Protein AF-A0A800ETL8-F1 (afdb_monomer_lite)

Structure (mmCIF, N/CA/C/O backbone):
data_AF-A0A800ETL8-F1
#
_entry.id   AF-A0A800ETL8-F1
#
loop_
_atom_site.group_PDB
_atom_site.id
_atom_site.type_symbol
_atom_site.label_atom_id
_atom_site.label_alt_id
_atom_site.label_comp_id
_atom_site.label_asym_id
_atom_site.label_entity_id
_atom_site.label_seq_id
_atom_site.pdbx_PDB_ins_code
_atom_site.Cartn_x
_atom_site.Cartn_y
_atom_site.Cartn_z
_atom_site.occupancy
_atom_site.B_iso_or_equiv
_atom_site.auth_seq_id
_atom_site.auth_comp_id
_atom_site.auth_asym_id
_atom_site.auth_atom_id
_atom_site.pdbx_PDB_model_num
ATOM 1 N N . GLY A 1 1 ? 7.366 -7.489 -0.145 1.00 88.06 1 GLY A N 1
ATOM 2 C CA . GLY A 1 1 ? 7.191 -7.383 1.316 1.00 88.06 1 GLY A CA 1
ATOM 3 C C . GLY A 1 1 ? 7.137 -5.938 1.766 1.00 88.06 1 GLY A C 1
ATOM 4 O O . GLY A 1 1 ? 6.065 -5.467 2.113 1.00 88.06 1 GLY A O 1
ATOM 5 N N . CYS A 1 2 ? 8.265 -5.226 1.715 1.00 96.50 2 CYS A N 1
ATOM 6 C CA . CYS A 1 2 ? 8.393 -3.879 2.283 1.00 96.50 2 CYS A CA 1
ATOM 7 C C . CYS A 1 2 ? 7.359 -2.873 1.754 1.00 96.50 2 CYS A C 1
ATOM 9 O O . CYS A 1 2 ? 6.737 -2.183 2.549 1.00 96.50 2 CYS A O 1
ATOM 11 N N . THR A 1 3 ? 7.108 -2.841 0.441 1.00 95.94 3 THR A N 1
ATOM 12 C CA . THR A 1 3 ? 6.135 -1.906 -0.152 1.00 95.94 3 THR A CA 1
ATOM 13 C C . THR A 1 3 ? 4.705 -2.144 0.338 1.00 95.94 3 THR A C 1
ATOM 15 O O . THR A 1 3 ? 3.996 -1.186 0.616 1.00 95.94 3 THR A O 1
ATOM 18 N N . LEU A 1 4 ? 4.299 -3.406 0.520 1.00 97.19 4 LEU A N 1
ATOM 19 C CA . LEU A 1 4 ? 2.980 -3.742 1.067 1.00 97.19 4 LEU A CA 1
ATOM 20 C C . LEU A 1 4 ? 2.849 -3.260 2.516 1.00 97.19 4 LEU A C 1
ATOM 22 O O . LEU A 1 4 ? 1.866 -2.618 2.868 1.00 97.19 4 LEU A O 1
ATOM 26 N N . ALA A 1 5 ? 3.859 -3.540 3.343 1.00 98.19 5 ALA A N 1
ATOM 27 C CA . ALA A 1 5 ? 3.871 -3.112 4.739 1.00 98.19 5 ALA A CA 1
ATOM 28 C C . ALA A 1 5 ? 3.868 -1.579 4.865 1.00 98.19 5 ALA A C 1
ATOM 30 O O . ALA A 1 5 ? 3.150 -1.034 5.702 1.00 98.19 5 ALA A O 1
ATOM 31 N N . ALA A 1 6 ? 4.621 -0.881 4.008 1.00 97.56 6 ALA A N 1
ATOM 32 C CA . ALA A 1 6 ? 4.647 0.577 3.958 1.00 97.56 6 ALA A CA 1
ATOM 33 C C . ALA A 1 6 ? 3.287 1.166 3.549 1.00 97.56 6 ALA A C 1
ATOM 35 O O . ALA A 1 6 ? 2.799 2.069 4.221 1.00 97.56 6 ALA A O 1
ATOM 36 N N . ALA A 1 7 ? 2.646 0.626 2.506 1.00 96.69 7 ALA A N 1
ATOM 37 C CA . ALA A 1 7 ? 1.323 1.074 2.066 1.00 96.69 7 ALA A CA 1
ATOM 38 C C . ALA A 1 7 ? 0.241 0.821 3.131 1.00 96.69 7 ALA A C 1
ATOM 40 O O . ALA A 1 7 ? -0.573 1.702 3.400 1.00 96.69 7 ALA A O 1
ATOM 41 N N . LEU A 1 8 ? 0.282 -0.336 3.802 1.00 97.81 8 LEU A N 1
ATOM 42 C CA . LEU A 1 8 ? -0.611 -0.641 4.923 1.00 97.81 8 LEU A CA 1
ATOM 43 C C . LEU A 1 8 ? -0.403 0.346 6.078 1.00 97.81 8 LEU A C 1
ATOM 45 O O . LEU A 1 8 ? -1.363 0.905 6.599 1.00 97.81 8 LEU A O 1
ATOM 49 N N . THR A 1 9 ? 0.856 0.593 6.448 1.00 98.25 9 THR A N 1
ATOM 50 C CA . THR A 1 9 ? 1.205 1.532 7.524 1.00 98.25 9 THR A CA 1
ATOM 51 C C . THR A 1 9 ? 0.732 2.944 7.194 1.00 98.25 9 THR A C 1
ATOM 53 O O . THR A 1 9 ? 0.183 3.613 8.062 1.00 98.25 9 THR A O 1
ATOM 56 N N . ALA A 1 10 ? 0.883 3.384 5.942 1.00 96.69 10 ALA A N 1
ATOM 57 C CA . ALA A 1 10 ? 0.390 4.681 5.489 1.00 96.69 10 ALA A CA 1
ATOM 58 C C . ALA A 1 10 ? -1.142 4.778 5.590 1.00 96.69 10 ALA A C 1
ATOM 60 O O . ALA A 1 10 ? -1.648 5.771 6.106 1.00 96.69 10 ALA A O 1
ATOM 61 N N . GLY A 1 11 ? -1.874 3.735 5.176 1.00 95.12 11 GLY A N 1
ATOM 62 C CA . GLY A 1 11 ? -3.334 3.674 5.307 1.00 95.12 11 GLY A CA 1
ATOM 63 C C . GLY A 1 11 ? -3.807 3.743 6.763 1.00 95.12 11 GLY A C 1
ATOM 64 O O . GLY A 1 11 ? -4.743 4.474 7.078 1.00 95.12 11 GLY A O 1
ATOM 65 N N . LEU A 1 12 ? -3.119 3.044 7.667 1.00 97.94 12 LEU A N 1
ATOM 66 C CA . LEU A 1 12 ? -3.404 3.106 9.103 1.00 97.94 12 LEU A CA 1
ATOM 67 C C . LEU A 1 12 ? -3.056 4.474 9.706 1.00 97.94 12 LEU A C 1
ATOM 69 O O . LEU A 1 12 ? -3.801 4.981 10.539 1.00 97.94 12 LEU A O 1
ATOM 73 N N . ALA A 1 13 ? -1.951 5.092 9.279 1.00 97.38 13 ALA A N 1
ATOM 74 C CA . ALA A 1 13 ? -1.512 6.397 9.775 1.00 97.38 13 ALA A CA 1
ATOM 75 C C . ALA A 1 13 ? -2.502 7.525 9.444 1.00 97.38 13 ALA A C 1
ATOM 77 O O . ALA A 1 13 ? -2.595 8.488 10.201 1.00 97.38 13 ALA A O 1
ATOM 78 N N . VAL A 1 14 ? -3.260 7.390 8.351 1.00 94.69 14 VAL A N 1
ATOM 79 C CA . VAL A 1 14 ? -4.346 8.318 7.990 1.00 94.69 14 VAL A CA 1
ATOM 80 C C . VAL A 1 14 ? -5.710 7.906 8.564 1.00 94.69 14 VAL A C 1
ATOM 82 O O . VAL A 1 14 ? -6.719 8.510 8.226 1.00 94.69 14 VAL A O 1
ATOM 85 N N . GLY A 1 15 ? -5.757 6.897 9.442 1.00 95.19 15 GLY A N 1
ATOM 86 C CA . GLY A 1 15 ? -6.957 6.527 10.199 1.00 95.19 15 GLY A CA 1
ATOM 87 C C . GLY A 1 15 ? -7.890 5.520 9.524 1.00 95.19 15 GLY A C 1
ATOM 88 O O . GLY A 1 15 ? -8.999 5.313 10.015 1.00 95.19 15 GLY A O 1
ATOM 89 N N . ARG A 1 16 ? -7.477 4.861 8.433 1.00 95.31 16 ARG A N 1
ATOM 90 C CA . ARG A 1 16 ? -8.331 3.858 7.775 1.00 95.31 16 ARG A CA 1
ATOM 91 C C . ARG A 1 16 ? -8.546 2.628 8.663 1.00 95.31 16 ARG A C 1
ATOM 93 O O . ARG A 1 16 ? -7.603 2.190 9.332 1.00 95.31 16 ARG A O 1
ATOM 100 N N . PRO A 1 17 ? -9.732 1.995 8.610 1.00 97.25 17 PRO A N 1
ATOM 101 C CA . PRO A 1 17 ? -9.938 0.677 9.197 1.00 97.25 17 PRO A CA 1
ATOM 102 C C . PRO A 1 17 ? -8.926 -0.339 8.657 1.00 97.25 17 PRO A C 1
ATOM 104 O O . PRO A 1 17 ? -8.538 -0.286 7.492 1.00 97.25 17 PRO A O 1
ATOM 107 N N . LEU A 1 18 ? -8.515 -1.300 9.491 1.00 97.19 18 LEU A N 1
ATOM 108 C CA . LEU A 1 18 ? -7.464 -2.266 9.142 1.00 97.19 18 LEU A CA 1
ATOM 109 C C . LEU A 1 18 ? -7.743 -3.015 7.832 1.00 97.19 18 LEU A C 1
ATOM 111 O O . LEU A 1 18 ? -6.833 -3.200 7.028 1.00 97.19 18 LEU A O 1
ATOM 115 N N . VAL A 1 19 ? -8.989 -3.446 7.625 1.00 97.69 19 VAL A N 1
ATOM 116 C CA . VAL A 1 19 ? -9.394 -4.191 6.424 1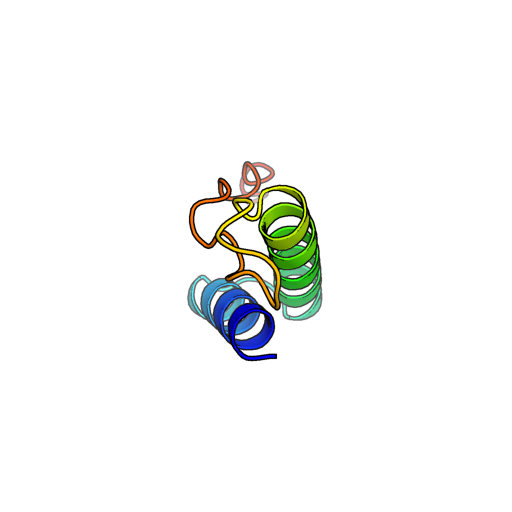.00 97.69 19 VAL A CA 1
ATOM 117 C C . VAL A 1 19 ? -9.280 -3.310 5.180 1.00 97.69 19 VAL A C 1
ATOM 119 O O . VAL A 1 19 ? -8.691 -3.739 4.190 1.00 97.69 19 VAL A O 1
ATOM 122 N N . ASP A 1 20 ? -9.743 -2.064 5.258 1.00 95.88 20 ASP A N 1
ATOM 123 C CA . ASP A 1 20 ? -9.694 -1.112 4.143 1.00 95.88 20 ASP A CA 1
ATOM 124 C C . ASP A 1 20 ? -8.252 -0.696 3.828 1.00 95.88 20 ASP A C 1
ATOM 126 O O . ASP A 1 20 ? -7.849 -0.636 2.665 1.00 95.88 20 ASP A O 1
ATOM 130 N N . ALA A 1 21 ? -7.433 -0.473 4.861 1.00 96.56 21 ALA A N 1
ATOM 131 C CA . ALA A 1 21 ? -6.008 -0.189 4.716 1.00 96.56 21 ALA A CA 1
ATOM 132 C C . ALA A 1 21 ? -5.258 -1.365 4.069 1.00 96.56 21 ALA A C 1
ATOM 134 O O . ALA A 1 21 ? -4.405 -1.155 3.206 1.00 96.56 21 ALA A O 1
ATOM 135 N N . ALA A 1 22 ? -5.584 -2.603 4.453 1.00 97.25 22 ALA A N 1
ATOM 136 C CA . ALA A 1 22 ? -4.992 -3.804 3.871 1.00 97.25 22 ALA A CA 1
ATOM 137 C C . ALA A 1 22 ? -5.410 -4.005 2.410 1.00 97.25 22 ALA A C 1
ATOM 139 O O . ALA A 1 22 ? -4.544 -4.276 1.575 1.00 97.25 22 ALA A O 1
ATOM 140 N N . GLY A 1 23 ? -6.693 -3.817 2.090 1.00 96.44 23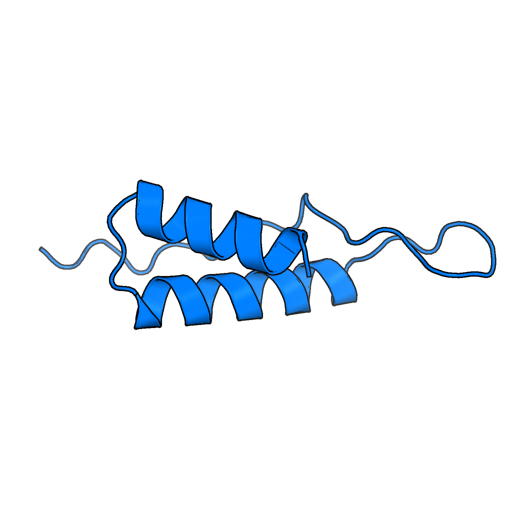 GLY A N 1
ATOM 141 C CA . GLY A 1 23 ? -7.196 -3.868 0.715 1.00 96.44 23 GLY A CA 1
ATOM 142 C C . GLY A 1 23 ? -6.497 -2.844 -0.179 1.00 96.44 23 GLY A C 1
ATOM 143 O O . GLY A 1 23 ? -5.866 -3.211 -1.170 1.00 96.44 23 GLY A O 1
ATOM 144 N N . ALA A 1 24 ? -6.481 -1.576 0.244 1.00 95.38 24 ALA A N 1
ATOM 145 C CA . ALA A 1 24 ? -5.818 -0.502 -0.492 1.00 95.38 24 ALA A CA 1
ATOM 146 C C . ALA A 1 24 ? -4.306 -0.741 -0.672 1.00 95.38 24 ALA A C 1
ATOM 148 O O . ALA A 1 24 ? -3.743 -0.407 -1.716 1.00 95.38 24 ALA A O 1
ATOM 149 N N . ALA A 1 25 ? -3.634 -1.335 0.320 1.00 96.56 25 ALA A N 1
ATOM 150 C CA . ALA A 1 25 ? -2.214 -1.663 0.233 1.00 96.56 25 ALA A CA 1
ATOM 151 C C . ALA A 1 25 ? -1.925 -2.775 -0.789 1.00 96.56 25 ALA A C 1
ATOM 153 O O . ALA A 1 25 ? -0.949 -2.678 -1.540 1.00 96.56 25 ALA A O 1
ATOM 154 N N . VAL A 1 26 ? -2.759 -3.819 -0.837 1.00 96.75 26 VAL A N 1
ATOM 155 C CA . VAL A 1 26 ? -2.644 -4.891 -1.840 1.00 96.75 26 VAL A CA 1
ATOM 156 C C . VAL A 1 26 ? -2.883 -4.327 -3.236 1.00 96.75 26 VAL A C 1
ATOM 158 O O . VAL A 1 26 ? -2.046 -4.529 -4.120 1.00 96.75 26 VAL A O 1
ATOM 161 N N . ASP A 1 27 ? -3.953 -3.556 -3.416 1.00 96.06 27 ASP A N 1
ATOM 162 C CA . ASP A 1 27 ? -4.293 -2.964 -4.709 1.00 96.06 27 ASP A CA 1
ATOM 163 C C . ASP A 1 27 ? -3.210 -1.992 -5.202 1.00 96.06 27 ASP A C 1
ATOM 165 O O . ASP A 1 27 ? -2.847 -1.995 -6.384 1.00 96.06 27 ASP A O 1
ATOM 169 N N . PHE A 1 28 ? -2.623 -1.201 -4.298 1.00 95.69 28 PHE A N 1
ATOM 170 C CA . PHE A 1 28 ? -1.468 -0.360 -4.608 1.00 95.69 28 PHE A CA 1
ATOM 171 C C . PHE A 1 28 ? -0.293 -1.191 -5.134 1.00 9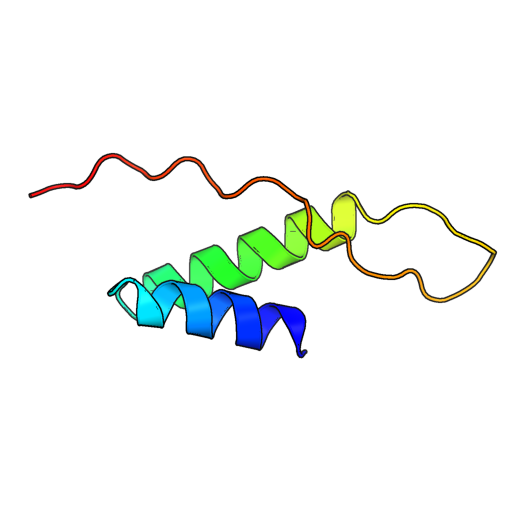5.69 28 PHE A C 1
ATOM 173 O O . PHE A 1 28 ? 0.249 -0.881 -6.195 1.00 95.69 28 PHE A O 1
ATOM 180 N N . VAL A 1 29 ? 0.081 -2.270 -4.438 1.00 96.00 29 VAL A N 1
ATOM 181 C CA . VAL A 1 29 ? 1.206 -3.129 -4.842 1.00 96.00 29 VAL A CA 1
ATOM 182 C C . VAL A 1 29 ? 0.947 -3.796 -6.191 1.00 96.00 29 VAL A C 1
ATOM 184 O O . VAL A 1 29 ? 1.859 -3.846 -7.016 1.00 96.00 29 VAL A O 1
ATOM 187 N N . VAL A 1 30 ? -0.276 -4.258 -6.456 1.00 95.69 30 VAL A N 1
ATOM 188 C CA . VAL A 1 30 ? -0.639 -4.858 -7.751 1.00 95.69 30 VAL A CA 1
ATOM 189 C C . VAL A 1 30 ? -0.414 -3.864 -8.891 1.00 95.69 30 VAL A C 1
ATOM 191 O O . VAL A 1 30 ? 0.256 -4.191 -9.874 1.00 95.69 30 VAL A O 1
ATOM 194 N N . ARG A 1 31 ? -0.896 -2.625 -8.753 1.00 95.31 31 ARG A N 1
ATOM 195 C CA . ARG A 1 31 ? -0.717 -1.591 -9.788 1.00 95.31 31 ARG A CA 1
ATOM 196 C C . ARG A 1 31 ? 0.739 -1.129 -9.903 1.00 95.31 31 ARG A C 1
ATOM 198 O O . ARG A 1 31 ? 1.222 -0.852 -11.003 1.00 95.31 31 ARG A O 1
ATOM 205 N N . ALA A 1 32 ? 1.455 -1.076 -8.787 1.00 94.94 32 ALA A N 1
ATOM 206 C 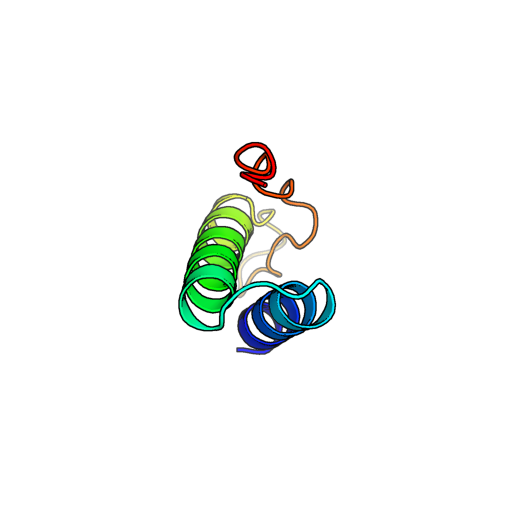CA . ALA A 1 32 ? 2.867 -0.712 -8.734 1.00 94.94 32 ALA A CA 1
ATOM 207 C C . ALA A 1 32 ? 3.763 -1.764 -9.416 1.00 94.94 32 ALA A C 1
ATOM 209 O O . ALA A 1 32 ? 4.747 -1.416 -10.068 1.00 94.94 32 ALA A O 1
ATOM 210 N N . LEU A 1 33 ? 3.412 -3.050 -9.308 1.00 93.31 33 LEU A N 1
ATOM 211 C CA . LEU A 1 33 ? 4.071 -4.136 -10.039 1.00 93.31 33 LEU A CA 1
ATOM 212 C C . LEU A 1 33 ? 3.722 -4.103 -11.528 1.00 93.31 33 LEU A C 1
ATOM 214 O O . LEU A 1 33 ? 4.614 -4.221 -12.362 1.00 93.31 33 LEU A O 1
ATOM 218 N N . ALA A 1 34 ? 2.447 -3.896 -11.867 1.00 93.00 34 ALA A N 1
ATOM 219 C CA . ALA A 1 34 ? 1.999 -3.840 -13.259 1.00 93.00 34 ALA A CA 1
ATOM 220 C C . ALA A 1 34 ? 2.618 -2.668 -14.043 1.00 93.00 34 ALA A C 1
ATOM 222 O O . ALA A 1 34 ? 2.814 -2.768 -15.250 1.00 93.00 34 ALA A O 1
ATOM 223 N N . SER A 1 35 ? 2.936 -1.565 -13.358 1.00 93.06 35 SER A N 1
ATOM 224 C CA . SER A 1 35 ? 3.560 -0.371 -13.942 1.00 93.06 35 SER A CA 1
ATOM 225 C C . SER A 1 35 ? 5.077 -0.296 -13.732 1.00 93.06 35 SER A C 1
ATOM 227 O O . SER A 1 35 ? 5.677 0.749 -13.993 1.00 93.06 35 SER A O 1
ATOM 229 N N . ALA A 1 36 ? 5.707 -1.368 -13.242 1.00 91.44 36 ALA A N 1
ATOM 230 C CA . ALA A 1 36 ? 7.149 -1.406 -13.034 1.00 91.44 36 ALA A CA 1
ATOM 231 C C . ALA A 1 36 ? 7.906 -1.181 -14.361 1.00 91.44 36 ALA A C 1
ATOM 233 O O . ALA A 1 36 ? 7.594 -1.832 -15.362 1.00 91.44 36 ALA A O 1
ATOM 234 N N . PRO A 1 37 ? 8.901 -0.274 -14.399 1.00 85.88 37 PRO A N 1
ATOM 235 C CA . PRO A 1 37 ? 9.652 -0.011 -15.617 1.00 85.88 37 PRO A CA 1
ATOM 236 C C . PRO A 1 37 ? 10.539 -1.215 -15.986 1.00 85.88 37 PRO A C 1
ATOM 238 O O . PRO A 1 37 ? 11.165 -1.810 -15.102 1.00 85.88 37 PRO A O 1
ATOM 241 N N . PRO A 1 38 ? 10.662 -1.562 -17.279 1.00 84.56 38 PRO A N 1
ATOM 242 C CA . PRO A 1 38 ? 11.585 -2.605 -17.716 1.00 84.56 38 PRO A CA 1
ATOM 243 C C . PRO A 1 38 ? 13.027 -2.058 -17.704 1.00 84.56 38 PRO A C 1
ATOM 245 O O . PRO A 1 38 ? 13.386 -1.249 -18.557 1.00 84.56 38 PRO A O 1
ATOM 248 N N . LEU A 1 39 ? 13.863 -2.458 -16.737 1.00 85.06 39 LEU A N 1
ATOM 249 C CA . LEU A 1 39 ? 15.184 -1.844 -16.471 1.00 85.06 39 LEU A CA 1
ATOM 250 C C . LEU A 1 39 ? 16.382 -2.817 -16.446 1.00 85.06 39 LEU A C 1
ATOM 252 O O . LEU A 1 39 ? 16.908 -3.090 -15.367 1.00 85.06 39 LEU A O 1
ATOM 256 N N . GLY A 1 40 ? 16.824 -3.382 -17.583 1.00 81.06 40 GLY A N 1
ATOM 257 C CA . GLY A 1 40 ? 17.906 -4.404 -17.639 1.00 81.06 40 GLY A CA 1
ATOM 258 C C . GLY A 1 40 ? 17.471 -5.797 -18.145 1.00 81.06 40 GLY A C 1
ATOM 259 O O . GLY A 1 40 ? 16.905 -5.895 -19.228 1.00 81.06 40 GLY A O 1
ATOM 260 N N . SER A 1 41 ? 17.698 -6.880 -17.392 1.00 81.25 41 SER A N 1
ATOM 261 C CA . SER A 1 41 ? 17.221 -8.236 -17.761 1.00 81.25 41 SER A CA 1
ATOM 262 C C . SER A 1 41 ? 16.932 -9.151 -16.556 1.00 81.25 41 SER A C 1
ATOM 264 O O . SER A 1 41 ? 16.993 -10.374 -16.669 1.00 81.25 41 SER A O 1
ATOM 266 N N . GLY A 1 42 ? 16.660 -8.564 -15.384 1.00 82.44 42 GLY A N 1
ATOM 267 C CA . GLY A 1 42 ? 16.537 -9.269 -14.102 1.00 82.44 42 GLY A CA 1
ATOM 268 C C . GLY A 1 42 ? 15.318 -8.835 -13.285 1.00 82.44 42 GLY A C 1
ATOM 269 O O . GLY A 1 42 ? 14.277 -8.494 -13.837 1.00 82.44 42 GLY A O 1
ATOM 270 N N . CYS A 1 43 ? 15.440 -8.855 -11.954 1.00 78.75 43 CYS A N 1
ATOM 271 C CA . CYS A 1 43 ? 14.373 -8.398 -11.062 1.00 78.75 43 CYS A CA 1
ATOM 272 C C . CYS A 1 43 ? 14.211 -6.874 -11.156 1.00 78.75 43 CYS A C 1
ATOM 274 O O . CYS A 1 43 ? 15.168 -6.131 -10.926 1.00 78.75 43 CYS A O 1
ATOM 276 N N . TRP A 1 44 ? 13.006 -6.415 -11.488 1.00 86.06 44 TRP A N 1
ATOM 277 C CA . TRP A 1 44 ? 12.711 -4.994 -11.649 1.00 86.06 44 TRP A CA 1
ATOM 278 C C . TRP A 1 44 ? 12.277 -4.344 -10.339 1.00 86.06 44 TRP A C 1
ATOM 280 O O . TRP A 1 44 ? 11.518 -4.952 -9.576 1.00 86.06 44 TRP A O 1
ATOM 290 N N . PRO A 1 45 ? 12.693 -3.093 -10.079 1.00 90.06 45 PRO A N 1
ATOM 291 C CA . PRO A 1 45 ? 12.130 -2.333 -8.980 1.00 90.06 45 PRO A CA 1
ATOM 292 C C . PRO A 1 45 ? 10.641 -2.077 -9.226 1.00 90.06 45 PRO A C 1
ATOM 294 O O . PRO A 1 45 ? 10.208 -1.772 -10.336 1.00 90.06 45 PRO A O 1
ATOM 297 N N . ILE A 1 46 ? 9.862 -2.165 -8.155 1.00 93.38 46 ILE A N 1
ATOM 298 C CA . ILE A 1 46 ? 8.442 -1.825 -8.171 1.00 93.38 46 ILE A CA 1
ATOM 299 C C . ILE A 1 46 ? 8.245 -0.310 -8.357 1.00 93.38 46 ILE A C 1
ATOM 301 O O . ILE A 1 46 ? 9.006 0.499 -7.811 1.00 93.38 46 ILE A O 1
ATOM 305 N N . ASN A 1 47 ? 7.210 0.088 -9.100 1.00 93.94 47 ASN A N 1
ATOM 306 C CA . ASN A 1 47 ? 6.907 1.498 -9.328 1.00 93.94 47 ASN A CA 1
ATOM 307 C C . ASN A 1 47 ? 6.124 2.115 -8.156 1.00 93.94 47 ASN A C 1
ATOM 309 O O . ASN A 1 47 ? 4.901 2.026 -8.090 1.00 93.94 47 ASN A O 1
ATOM 313 N N . HIS A 1 48 ? 6.825 2.802 -7.254 1.00 93.12 48 HIS A N 1
ATOM 314 C CA . HIS A 1 48 ? 6.215 3.485 -6.104 1.00 93.12 48 HIS A CA 1
ATOM 315 C C . HIS A 1 48 ? 5.404 4.737 -6.482 1.00 93.12 48 HIS A C 1
ATOM 317 O O . HIS A 1 48 ? 4.665 5.245 -5.646 1.00 93.12 48 HIS A O 1
ATOM 323 N N . PHE A 1 49 ? 5.526 5.231 -7.719 1.00 92.62 49 PHE A N 1
ATOM 324 C CA . PHE A 1 49 ? 4.847 6.441 -8.196 1.00 92.62 49 PHE A CA 1
ATOM 325 C C . PHE A 1 49 ? 3.509 6.154 -8.876 1.00 92.62 49 PHE A C 1
ATOM 327 O O . PHE A 1 49 ? 2.929 7.037 -9.509 1.00 92.62 49 PHE A O 1
ATOM 334 N N . VAL A 1 50 ? 3.005 4.922 -8.774 1.00 92.62 50 VAL A N 1
ATOM 335 C CA . VAL A 1 50 ? 1.641 4.632 -9.203 1.00 92.62 50 VAL A CA 1
ATOM 336 C C . VAL A 1 50 ? 0.670 5.484 -8.381 1.00 92.62 50 VAL A C 1
ATOM 338 O O . VAL A 1 50 ? 0.817 5.602 -7.165 1.00 92.62 50 VAL A O 1
ATOM 341 N N . GLY A 1 51 ? -0.294 6.126 -9.044 1.00 85.56 51 GLY A N 1
ATOM 342 C CA . GLY A 1 51 ? -1.207 7.053 -8.373 1.00 85.56 51 GLY A CA 1
ATOM 343 C C . GLY A 1 51 ? -1.918 6.399 -7.185 1.00 85.56 51 GLY A C 1
ATOM 344 O O . GLY A 1 51 ? -2.225 5.203 -7.219 1.00 85.56 51 GLY A O 1
ATOM 345 N N . ALA A 1 52 ? -2.212 7.169 -6.138 1.00 67.12 52 ALA A N 1
ATOM 346 C CA . ALA A 1 52 ? -3.141 6.712 -5.107 1.00 67.12 52 ALA A CA 1
ATOM 347 C C . ALA A 1 52 ? -4.489 6.351 -5.761 1.00 67.12 52 ALA A C 1
ATOM 349 O O . ALA A 1 52 ? -4.845 6.911 -6.802 1.00 67.12 52 ALA A O 1
ATOM 350 N N . HIS A 1 53 ? -5.216 5.379 -5.203 1.00 62.16 53 HIS A N 1
ATOM 351 C CA . HIS A 1 53 ? -6.612 5.199 -5.607 1.00 62.16 53 HIS A CA 1
ATOM 352 C C . HIS A 1 53 ? -7.343 6.525 -5.346 1.00 62.16 53 HIS A C 1
ATOM 354 O O . HIS A 1 53 ? -7.048 7.152 -4.327 1.00 62.16 53 HIS A O 1
ATOM 360 N N . PRO A 1 54 ? -8.230 6.995 -6.242 1.00 54.53 54 PRO A N 1
ATOM 361 C CA . PRO A 1 54 ? -9.121 8.085 -5.878 1.00 54.53 54 PRO A CA 1
ATOM 362 C C . PRO A 1 54 ? -9.885 7.634 -4.633 1.00 54.53 54 PRO A C 1
ATOM 364 O O . PRO A 1 54 ? -10.445 6.539 -4.619 1.00 54.53 54 PRO A O 1
ATOM 367 N N . GLU A 1 55 ? -9.817 8.429 -3.570 1.00 56.31 55 GLU A N 1
ATOM 368 C CA . GLU A 1 55 ? -10.605 8.191 -2.368 1.00 56.31 55 GLU A CA 1
ATOM 369 C C . GLU A 1 55 ? -12.082 8.113 -2.783 1.00 56.31 55 GLU A C 1
ATOM 371 O O . GLU A 1 55 ? -12.585 9.026 -3.443 1.00 56.31 55 GLU A O 1
ATOM 376 N N . GLU A 1 56 ? -12.783 7.040 -2.407 1.00 52.44 56 GLU A N 1
ATOM 377 C CA . GLU A 1 56 ? -14.240 7.117 -2.295 1.00 52.44 56 GLU A CA 1
ATOM 378 C C . GLU A 1 56 ? -14.539 8.263 -1.312 1.00 52.44 56 GLU A C 1
ATOM 380 O O . GLU A 1 56 ? -13.881 8.345 -0.268 1.00 52.44 56 GLU A O 1
ATOM 385 N N . PRO A 1 57 ? -15.450 9.193 -1.654 1.00 49.97 57 PRO A N 1
ATOM 386 C CA . PRO A 1 57 ? -15.646 10.414 -0.891 1.00 49.97 57 PRO A CA 1
ATOM 387 C C . PRO A 1 57 ? -15.981 10.061 0.553 1.00 49.97 57 PRO A 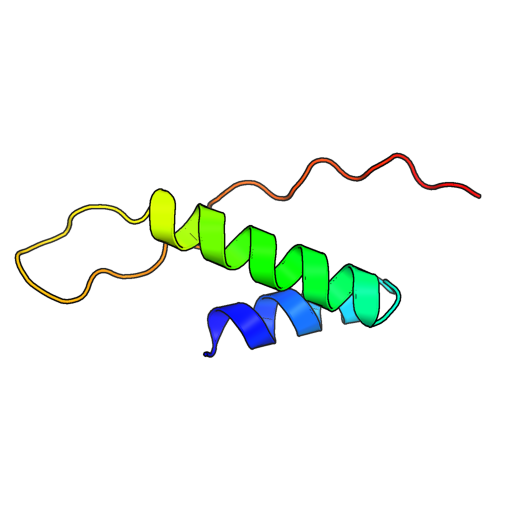C 1
ATOM 389 O O . PRO A 1 57 ? -16.846 9.225 0.807 1.00 49.97 57 PRO A O 1
ATOM 392 N N . GLU A 1 58 ? -15.270 10.710 1.472 1.00 53.56 58 GLU A N 1
ATOM 393 C CA . GLU A 1 58 ? -15.414 10.597 2.918 1.00 53.56 58 GLU A CA 1
ATOM 394 C C . GLU A 1 58 ? -16.897 10.557 3.317 1.00 53.56 58 GLU A C 1
ATOM 396 O O . GLU A 1 58 ? -17.609 11.564 3.333 1.00 53.56 58 GLU A O 1
ATOM 401 N N . SER A 1 59 ? -17.397 9.348 3.577 1.00 46.53 59 SER A N 1
ATOM 402 C CA . SER A 1 59 ? -18.734 9.144 4.106 1.00 46.53 59 SER A CA 1
ATOM 403 C C . SER A 1 59 ? -18.695 9.413 5.609 1.00 46.53 59 SER A C 1
ATOM 405 O O . SER A 1 59 ? -18.567 8.469 6.385 1.00 46.53 59 SER A O 1
ATOM 407 N N . ARG A 1 60 ? -18.948 10.683 5.955 1.00 40.81 60 ARG A N 1
ATOM 408 C CA . ARG A 1 60 ? -19.362 11.222 7.268 1.00 40.81 60 ARG A CA 1
ATOM 409 C C . ARG A 1 60 ? -18.312 11.358 8.365 1.00 40.81 60 ARG A C 1
ATOM 411 O O . ARG A 1 60 ? -17.855 10.330 8.899 1.00 40.81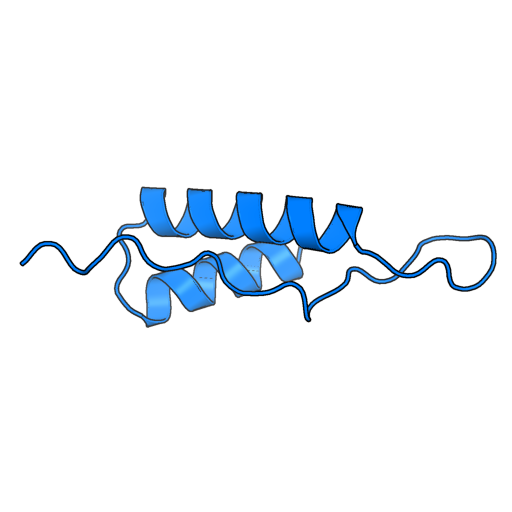 60 ARG A O 1
#

Sequence (60 aa):
GCTLAAALTAGLAVGRPLVDAAGAAVDFVVRALASAPPLGSGCWPINHFVGAHPEEPESR

Radius of gyration: 13.05 Å; chains: 1; bounding box: 37×20×28 Å

Secondary structure (DSSP, 8-state):
-HHHHHHHHHHHHTT--HHHHHHHHHHHHHHHHHT----SSSPPPP-TTSPPPPPPP---

Foldseek 3Di:
DVQLVVQLVVCVVVPHDNVVSNVQSVVLQVVQQVPFDDDDDDDTDGRNPDDRDPDPPPDD

pLDDT: mean 87.33, std 15.16, range [40.81, 98.25]